Protein AF-A0A2V7MGX1-F1 (afdb_monomer)

pLDDT: mean 86.3, std 14.42, range [49.22, 98.06]

Sequence (80 aa):
MMLPLMLALVVSTTDDPPVKVWLNHDNYFQRGDKARVNVRLADDGYVLVLRADAEGRVRVLFPLDPSNDDFVRGHETIEV

Mean predicted aligned error: 9.19 Å

Foldseek 3Di:
DDDDDPPPPPPPPPPDPQKDKDWPDPPDDDPPDDIKIKIAGQAKDFDWDWDADPVRDIDTPPPPDPPDGRIDGHGDIDID

Structure (mmCIF, N/CA/C/O backbone):
data_AF-A0A2V7MGX1-F1
#
_entry.id   AF-A0A2V7MGX1-F1
#
loop_
_atom_site.group_PDB
_atom_site.id
_atom_site.type_symbol
_atom_site.label_atom_id
_atom_site.label_alt_id
_atom_site.label_comp_id
_atom_site.label_asym_id
_atom_site.label_entity_id
_atom_site.label_seq_id
_atom_site.pdbx_PDB_ins_code
_atom_site.Cartn_x
_atom_site.Cartn_y
_atom_site.Cartn_z
_atom_site.occupancy
_atom_site.B_iso_or_equiv
_atom_site.auth_seq_id
_atom_site.auth_comp_id
_atom_site.auth_asym_id
_atom_site.auth_atom_id
_atom_site.pdbx_PDB_model_num
ATOM 1 N N . MET A 1 1 ? 56.531 -19.998 -2.792 1.00 49.22 1 MET A N 1
ATOM 2 C CA . MET A 1 1 ? 55.798 -19.346 -3.899 1.00 49.22 1 MET A CA 1
ATOM 3 C C . MET A 1 1 ? 54.359 -19.172 -3.437 1.00 49.22 1 MET A C 1
ATOM 5 O O . MET A 1 1 ? 53.770 -20.145 -2.992 1.00 49.22 1 MET A O 1
ATOM 9 N N . MET A 1 2 ? 53.883 -17.927 -3.380 1.00 53.19 2 MET A N 1
ATOM 10 C CA . MET A 1 2 ? 52.645 -17.502 -2.709 1.00 53.19 2 MET A CA 1
ATOM 11 C C . MET A 1 2 ? 51.418 -17.709 -3.608 1.00 53.19 2 MET A C 1
ATOM 13 O O . MET A 1 2 ? 51.392 -17.183 -4.717 1.00 53.19 2 MET A O 1
ATOM 17 N N . LEU A 1 3 ? 50.405 -18.433 -3.127 1.00 56.72 3 LEU A N 1
ATOM 18 C CA . LEU A 1 3 ? 49.077 -18.496 -3.749 1.00 56.72 3 LEU A CA 1
ATOM 19 C C . LEU A 1 3 ? 48.270 -17.263 -3.292 1.00 56.72 3 LEU A C 1
ATOM 21 O O . LEU A 1 3 ? 48.210 -17.035 -2.081 1.00 56.72 3 LEU A O 1
ATOM 25 N N . PRO A 1 4 ? 47.662 -16.455 -4.180 1.00 58.97 4 PRO A N 1
ATOM 26 C CA . PRO A 1 4 ? 46.885 -15.308 -3.742 1.00 58.97 4 PRO A CA 1
ATOM 27 C C . PRO A 1 4 ? 45.522 -15.786 -3.235 1.00 58.97 4 PRO A C 1
ATOM 29 O O . PRO A 1 4 ? 44.773 -16.468 -3.933 1.00 58.97 4 PRO A O 1
ATOM 32 N N . LEU A 1 5 ? 45.209 -15.416 -1.996 1.00 56.66 5 LEU A N 1
ATOM 33 C CA . LEU A 1 5 ? 43.884 -15.549 -1.412 1.00 56.66 5 LEU A CA 1
ATOM 34 C C . LEU A 1 5 ? 42.968 -14.525 -2.094 1.00 56.66 5 LEU A C 1
ATOM 36 O O . LEU A 1 5 ? 42.970 -13.345 -1.747 1.00 56.66 5 LEU A O 1
ATOM 40 N N . MET A 1 6 ? 42.218 -14.963 -3.103 1.00 60.31 6 MET A N 1
ATOM 41 C CA . MET A 1 6 ? 41.188 -14.142 -3.727 1.00 60.31 6 MET A CA 1
ATOM 42 C C . MET A 1 6 ? 39.989 -14.097 -2.776 1.00 60.31 6 MET A C 1
ATOM 44 O O . MET A 1 6 ? 39.173 -15.015 -2.727 1.00 60.31 6 MET A O 1
ATOM 48 N N . LEU A 1 7 ? 39.936 -13.044 -1.960 1.00 59.34 7 LEU A N 1
ATOM 49 C CA . LEU A 1 7 ? 38.808 -12.737 -1.093 1.00 59.34 7 LEU A CA 1
ATOM 50 C C . LEU A 1 7 ? 37.611 -12.395 -1.993 1.00 59.34 7 LEU A C 1
ATOM 52 O O . LEU A 1 7 ? 37.469 -11.263 -2.453 1.00 59.34 7 LEU A O 1
ATOM 56 N N . ALA A 1 8 ? 36.782 -13.387 -2.313 1.00 62.59 8 ALA A N 1
ATOM 57 C CA . ALA A 1 8 ? 35.497 -13.131 -2.940 1.00 62.59 8 ALA A CA 1
ATOM 58 C C . ALA A 1 8 ? 34.645 -12.364 -1.922 1.00 62.59 8 ALA A C 1
ATOM 60 O O . ALA A 1 8 ? 34.178 -12.936 -0.937 1.00 62.59 8 ALA A O 1
ATOM 61 N N . LEU A 1 9 ? 34.476 -11.056 -2.132 1.00 61.66 9 LEU A N 1
ATOM 62 C CA . LEU A 1 9 ? 33.378 -10.334 -1.508 1.00 61.66 9 LEU A CA 1
ATOM 63 C C . LEU A 1 9 ? 32.093 -10.990 -2.009 1.00 61.66 9 LEU A C 1
ATOM 65 O O . LEU A 1 9 ? 31.672 -10.770 -3.142 1.00 61.66 9 LEU A O 1
ATOM 69 N N . VAL A 1 10 ? 31.480 -11.812 -1.162 1.00 59.06 10 VAL A N 1
ATOM 70 C CA . VAL A 1 10 ? 30.074 -12.161 -1.320 1.00 59.06 10 VAL A CA 1
ATOM 71 C C . VAL A 1 10 ? 29.315 -10.869 -1.052 1.00 59.06 10 VAL A C 1
ATOM 73 O O . VAL A 1 10 ? 29.031 -10.523 0.095 1.00 59.06 10 VAL A O 1
ATOM 76 N N . VAL A 1 11 ? 29.047 -10.106 -2.111 1.00 56.19 11 VAL A N 1
ATOM 77 C CA . VAL A 1 11 ? 27.996 -9.095 -2.072 1.00 56.19 11 VAL A CA 1
ATOM 78 C C . VAL A 1 11 ? 26.727 -9.891 -1.822 1.00 56.19 11 VAL A C 1
ATOM 80 O O . VAL A 1 11 ? 26.230 -10.569 -2.715 1.00 56.19 11 VAL A O 1
ATOM 83 N N . SER A 1 12 ? 26.249 -9.880 -0.579 1.00 51.59 12 SER A N 1
ATOM 84 C CA . SER A 1 12 ? 24.874 -10.275 -0.315 1.00 51.59 12 SER A CA 1
ATOM 85 C C . SER A 1 12 ? 24.027 -9.222 -1.007 1.00 51.59 12 SER A C 1
ATOM 87 O O . SER A 1 12 ? 23.836 -8.128 -0.474 1.00 51.59 12 SER A O 1
ATOM 89 N N . THR A 1 13 ? 23.575 -9.511 -2.227 1.00 60.09 13 THR A N 1
ATOM 90 C CA . THR A 1 13 ? 22.369 -8.870 -2.718 1.00 60.09 13 THR A CA 1
ATOM 91 C C . THR A 1 13 ? 21.313 -9.343 -1.734 1.00 60.09 13 THR A C 1
ATOM 93 O O . THR A 1 13 ? 20.909 -10.500 -1.719 1.00 60.09 13 THR A O 1
ATOM 96 N N . THR A 1 14 ? 20.959 -8.493 -0.776 1.00 60.94 14 THR A N 1
ATOM 97 C CA . THR A 1 14 ? 19.616 -8.589 -0.220 1.00 60.94 14 THR A CA 1
ATOM 98 C C . THR A 1 14 ? 18.737 -8.443 -1.448 1.00 60.94 14 THR A C 1
ATOM 100 O O . THR A 1 14 ? 18.601 -7.325 -1.938 1.00 60.94 14 THR A O 1
ATOM 103 N N . ASP A 1 15 ? 18.289 -9.560 -2.024 1.00 69.12 15 ASP A N 1
ATOM 104 C CA . ASP A 1 15 ? 17.384 -9.523 -3.163 1.00 69.12 15 ASP A CA 1
ATOM 105 C C . ASP A 1 15 ? 16.252 -8.587 -2.758 1.00 69.12 15 ASP A C 1
ATOM 107 O O . ASP A 1 15 ? 15.650 -8.756 -1.690 1.00 69.12 15 ASP A O 1
ATOM 111 N N . ASP A 1 16 ? 16.068 -7.512 -3.528 1.00 75.50 16 ASP A N 1
ATOM 112 C CA . ASP A 1 16 ? 15.005 -6.562 -3.240 1.00 75.50 16 ASP A CA 1
ATOM 113 C C . ASP A 1 16 ? 13.700 -7.369 -3.174 1.00 75.50 16 ASP A C 1
ATOM 115 O O . ASP A 1 16 ? 13.437 -8.180 -4.071 1.00 75.50 16 ASP A O 1
ATOM 119 N N . PRO A 1 17 ? 12.904 -7.222 -2.101 1.00 88.06 17 PRO A N 1
ATOM 120 C CA . PRO A 1 17 ? 11.722 -8.045 -1.937 1.00 88.06 17 PRO A CA 1
ATOM 121 C C . PRO A 1 17 ? 10.779 -7.819 -3.130 1.00 88.06 17 PRO A C 1
ATOM 123 O O . PRO A 1 17 ? 10.612 -6.668 -3.548 1.00 88.06 17 PRO A O 1
ATOM 126 N N . PRO A 1 18 ? 10.109 -8.872 -3.644 1.00 92.19 18 PRO A N 1
ATOM 127 C CA . PRO A 1 18 ? 9.203 -8.754 -4.791 1.00 92.19 18 PRO A CA 1
ATOM 128 C C . PRO A 1 18 ? 8.102 -7.705 -4.602 1.00 92.19 18 PRO A C 1
ATOM 130 O O . PRO A 1 18 ? 7.605 -7.131 -5.567 1.00 92.19 18 PRO A O 1
ATOM 133 N N . VAL A 1 19 ? 7.738 -7.445 -3.344 1.00 94.44 19 VAL A N 1
ATOM 134 C CA . VAL A 1 19 ? 6.863 -6.353 -2.930 1.00 94.44 19 VAL A CA 1
ATOM 135 C C . VAL A 1 19 ? 7.534 -5.617 -1.780 1.00 94.44 19 VAL A C 1
ATOM 137 O O . VAL A 1 19 ? 7.825 -6.206 -0.737 1.00 94.44 19 VAL A O 1
ATOM 140 N N . LYS A 1 20 ? 7.755 -4.315 -1.946 1.00 95.00 20 LYS A N 1
ATOM 141 C CA . LYS A 1 20 ? 8.303 -3.437 -0.913 1.00 95.00 20 LYS A CA 1
ATOM 142 C C . LYS A 1 20 ? 7.232 -2.459 -0.459 1.00 95.00 20 LYS A C 1
ATOM 144 O O . LYS A 1 20 ? 6.649 -1.763 -1.284 1.00 95.00 20 LYS A O 1
ATOM 149 N N . VAL A 1 21 ? 7.012 -2.390 0.852 1.00 93.38 21 VAL A N 1
ATOM 150 C CA . VAL A 1 21 ? 6.055 -1.470 1.479 1.00 93.38 21 VAL A CA 1
ATOM 151 C C . VAL A 1 21 ? 6.766 -0.680 2.567 1.00 93.38 21 VAL A C 1
ATOM 153 O O . VAL A 1 21 ? 7.472 -1.264 3.390 1.00 93.38 21 VAL A O 1
ATOM 156 N N . TRP A 1 22 ? 6.605 0.641 2.576 1.00 93.38 22 TRP A N 1
ATOM 157 C CA . TRP A 1 22 ? 7.179 1.500 3.612 1.00 93.38 22 TRP A CA 1
ATOM 158 C C . TRP A 1 22 ? 6.322 2.736 3.859 1.00 93.38 22 TRP A C 1
ATOM 160 O O . TRP A 1 22 ? 5.566 3.179 2.994 1.00 93.38 22 TRP A O 1
ATOM 170 N N . LEU A 1 23 ? 6.441 3.300 5.058 1.00 92.81 23 LEU A N 1
ATOM 171 C CA . LEU A 1 23 ? 5.744 4.523 5.429 1.00 92.81 23 LEU A CA 1
ATOM 172 C C . LEU A 1 23 ? 6.618 5.748 5.148 1.00 92.81 23 LEU A C 1
ATOM 174 O O . LEU A 1 23 ? 7.841 5.657 5.036 1.00 92.81 23 LEU A O 1
ATOM 178 N N . ASN A 1 24 ? 5.987 6.912 5.039 1.00 87.44 24 ASN A N 1
ATOM 179 C CA . ASN A 1 24 ? 6.698 8.182 5.133 1.00 87.44 24 ASN A CA 1
ATOM 180 C C . ASN A 1 24 ? 7.342 8.362 6.522 1.00 87.44 24 ASN A C 1
ATOM 182 O O . ASN A 1 24 ? 6.798 7.906 7.522 1.00 87.44 24 ASN A O 1
ATOM 186 N N . HIS A 1 25 ? 8.443 9.120 6.584 1.00 75.69 25 HIS A N 1
ATOM 187 C CA . HIS A 1 25 ? 9.245 9.335 7.802 1.00 75.69 25 HIS A CA 1
ATOM 188 C C . HIS A 1 25 ? 9.870 8.042 8.363 1.00 75.69 25 HIS A C 1
ATOM 190 O O . HIS A 1 25 ? 9.678 6.954 7.829 1.00 75.69 25 HIS A O 1
ATOM 196 N N . ASP A 1 26 ? 10.611 8.156 9.467 1.00 78.69 26 ASP A N 1
ATOM 197 C CA . ASP A 1 26 ? 11.306 7.038 10.125 1.00 78.69 26 ASP A CA 1
ATOM 198 C C . ASP A 1 26 ? 10.350 6.136 10.937 1.00 78.69 26 ASP A C 1
ATOM 200 O O . ASP A 1 26 ? 10.667 5.692 12.039 1.00 78.69 26 ASP A O 1
ATOM 204 N N . ASN A 1 27 ? 9.142 5.891 10.4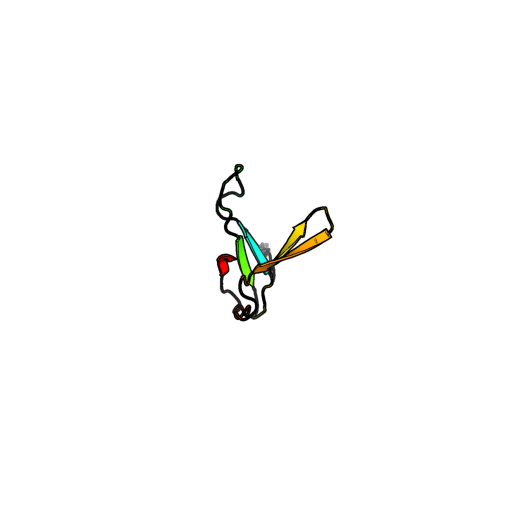15 1.00 73.00 27 ASN A N 1
ATOM 205 C CA . ASN A 1 27 ? 8.057 5.125 11.042 1.00 73.00 27 ASN A CA 1
ATOM 206 C C . ASN A 1 27 ? 7.554 5.662 12.399 1.00 73.00 27 ASN A C 1
ATOM 208 O O . ASN A 1 27 ? 6.836 4.959 13.113 1.00 73.00 27 ASN A O 1
ATOM 212 N N . TYR A 1 28 ? 7.894 6.900 12.767 1.00 83.50 28 TYR A N 1
ATOM 213 C CA . TYR A 1 28 ? 7.394 7.534 13.984 1.00 83.50 28 TYR A CA 1
ATOM 214 C C . TYR A 1 28 ? 6.132 8.349 13.690 1.00 83.50 28 TYR A C 1
ATOM 216 O O . TYR A 1 28 ? 6.183 9.329 12.950 1.00 83.50 28 TYR A O 1
ATOM 224 N N . PHE A 1 29 ? 5.013 7.951 14.297 1.00 86.62 29 PHE A N 1
ATOM 225 C CA . PHE A 1 29 ? 3.715 8.599 14.126 1.00 86.62 29 PHE A CA 1
ATOM 226 C C . PHE A 1 29 ? 3.047 8.851 15.474 1.00 86.62 29 PHE A C 1
ATOM 228 O O . PHE A 1 29 ? 3.010 7.983 16.348 1.00 86.62 29 PHE A O 1
ATOM 235 N N . GLN A 1 30 ? 2.468 10.035 15.620 1.00 91.00 30 GLN A N 1
ATOM 236 C CA . GLN A 1 30 ? 1.561 10.396 16.697 1.00 91.00 30 GLN A CA 1
ATOM 237 C C . GLN A 1 30 ? 0.107 10.267 16.237 1.00 91.00 30 GLN A C 1
ATOM 239 O O . GLN A 1 30 ? -0.220 10.210 15.049 1.00 91.00 30 GLN A O 1
ATOM 244 N N . ARG A 1 31 ? -0.814 10.213 17.201 1.00 88.75 31 ARG A N 1
ATOM 245 C CA . ARG A 1 31 ? -2.246 10.183 16.892 1.00 88.75 31 ARG A CA 1
ATOM 246 C C . ARG A 1 31 ? -2.637 11.454 16.130 1.00 88.75 31 ARG A C 1
ATOM 248 O O . ARG A 1 31 ? -2.475 12.553 16.646 1.00 88.75 31 ARG A O 1
ATOM 255 N N . GLY A 1 32 ? -3.254 11.270 14.965 1.00 87.94 32 GLY A N 1
ATOM 256 C CA . GLY A 1 32 ? -3.685 12.357 14.081 1.00 87.94 32 GLY A CA 1
ATOM 257 C C . GLY A 1 32 ? -2.742 12.587 12.901 1.00 87.94 32 GLY A C 1
ATOM 258 O O . GLY A 1 32 ? -3.143 13.245 11.941 1.00 87.94 32 GLY A O 1
ATOM 259 N N . ASP A 1 33 ? -1.544 11.998 12.930 1.00 89.44 33 ASP A N 1
ATOM 260 C CA . ASP A 1 33 ? -0.605 12.095 11.821 1.00 89.44 33 ASP A CA 1
ATOM 261 C C . ASP A 1 33 ? -1.139 11.383 10.577 1.00 89.44 33 ASP A C 1
ATOM 263 O O . ASP A 1 33 ? -1.778 10.328 10.638 1.00 89.44 33 ASP A O 1
ATOM 267 N N . LYS A 1 34 ? -0.839 11.971 9.419 1.00 86.44 34 LYS A N 1
ATOM 268 C CA . LYS A 1 34 ? -1.138 11.378 8.118 1.00 86.44 34 LYS A CA 1
ATOM 269 C C . LYS A 1 34 ? 0.030 10.495 7.686 1.00 86.44 34 LYS A C 1
ATOM 271 O O . LYS A 1 34 ? 1.056 10.995 7.214 1.00 86.44 34 LYS A O 1
ATOM 276 N N . ALA A 1 35 ? -0.143 9.188 7.847 1.00 87.75 35 ALA A N 1
ATOM 277 C CA . ALA A 1 35 ? 0.723 8.202 7.218 1.00 87.75 35 ALA A CA 1
ATOM 278 C C . ALA A 1 35 ? 0.446 8.146 5.708 1.00 87.75 35 ALA A C 1
ATOM 280 O O . ALA A 1 35 ? -0.700 8.253 5.278 1.00 87.75 35 ALA A O 1
ATOM 281 N N . ARG A 1 36 ? 1.512 7.989 4.930 1.00 89.38 36 ARG A N 1
ATOM 282 C CA . ARG A 1 36 ? 1.515 7.723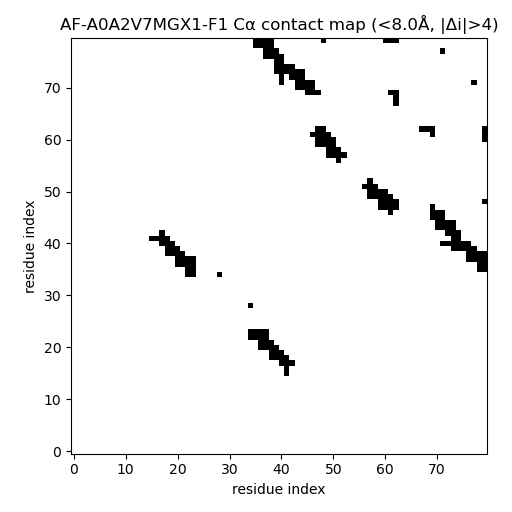 3.493 1.00 89.38 36 ARG A CA 1
ATOM 283 C C . ARG A 1 36 ? 2.218 6.393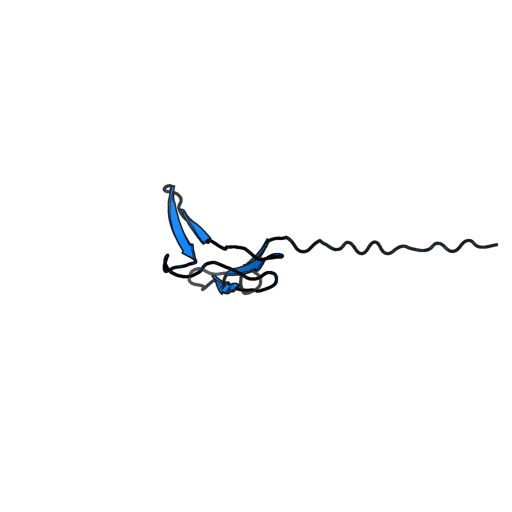 3.298 1.00 89.38 36 ARG A C 1
ATOM 285 O O . ARG A 1 36 ? 3.354 6.235 3.756 1.00 89.38 36 ARG A O 1
ATOM 292 N N . VAL A 1 37 ? 1.529 5.443 2.682 1.00 92.75 37 VAL A N 1
ATOM 293 C CA . VAL A 1 37 ? 2.061 4.111 2.408 1.00 92.75 37 VAL A CA 1
ATOM 294 C C . VAL A 1 37 ? 2.591 4.123 0.986 1.00 92.75 37 VAL A C 1
ATOM 296 O O . VAL A 1 37 ? 1.864 4.445 0.056 1.00 92.75 37 VAL A O 1
ATOM 299 N N . ASN A 1 38 ? 3.857 3.770 0.820 1.00 95.19 38 ASN A N 1
ATOM 300 C CA . ASN A 1 38 ? 4.465 3.599 -0.489 1.00 95.19 38 ASN A CA 1
ATOM 301 C C . ASN A 1 38 ? 4.574 2.109 -0.789 1.00 95.19 38 ASN A C 1
ATOM 303 O O . ASN A 1 38 ? 4.985 1.335 0.082 1.00 95.19 38 ASN A O 1
ATOM 307 N N . VAL A 1 39 ? 4.241 1.726 -2.017 1.00 96.06 39 VAL A N 1
ATO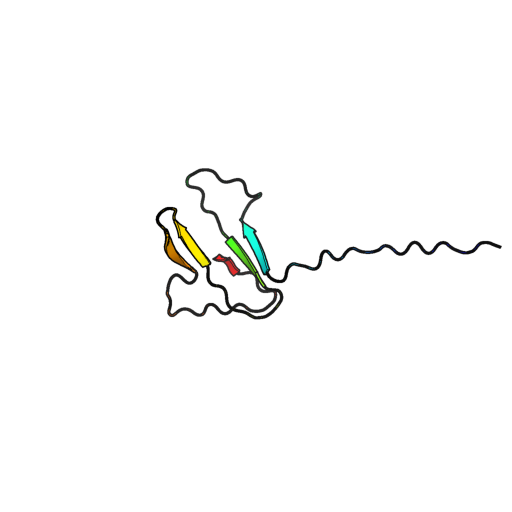M 308 C CA . VAL A 1 39 ? 4.334 0.352 -2.514 1.00 96.06 39 VAL A CA 1
ATOM 309 C C . VAL A 1 39 ? 5.173 0.341 -3.784 1.00 96.06 39 VAL A C 1
ATOM 311 O O . VAL A 1 39 ? 4.985 1.184 -4.658 1.00 96.06 39 VAL A O 1
ATOM 314 N N . ARG A 1 40 ? 6.091 -0.620 -3.892 1.00 96.31 40 ARG A N 1
ATOM 315 C CA . ARG A 1 40 ? 6.847 -0.910 -5.115 1.00 96.31 40 ARG A CA 1
ATOM 316 C C . ARG A 1 40 ? 6.840 -2.404 -5.383 1.00 96.31 40 ARG A C 1
ATOM 318 O O . ARG A 1 40 ? 7.145 -3.187 -4.482 1.00 96.31 40 ARG A O 1
ATOM 325 N N . LEU A 1 41 ? 6.533 -2.775 -6.619 1.00 96.38 41 LEU A N 1
ATOM 326 C CA . LEU A 1 41 ? 6.594 -4.155 -7.093 1.00 96.38 41 LEU A CA 1
ATOM 327 C C . LEU A 1 41 ? 7.904 -4.395 -7.855 1.00 96.38 41 LEU A C 1
ATOM 329 O O . LEU A 1 41 ? 8.467 -3.468 -8.445 1.00 96.38 41 LEU A O 1
ATOM 333 N N . ALA A 1 42 ? 8.416 -5.624 -7.827 1.00 96.06 42 ALA A N 1
ATOM 334 C CA . ALA A 1 42 ? 9.521 -6.031 -8.692 1.00 96.06 42 ALA A CA 1
ATOM 335 C C . ALA A 1 42 ? 9.050 -6.195 -10.144 1.00 96.06 42 ALA A C 1
ATOM 337 O O . ALA A 1 42 ? 9.689 -5.662 -11.044 1.00 96.06 42 ALA A O 1
ATOM 338 N N . ASP A 1 43 ? 7.898 -6.834 -10.339 1.00 97.12 43 ASP A N 1
ATOM 339 C CA . ASP A 1 43 ? 7.267 -7.079 -11.637 1.00 97.12 43 ASP A CA 1
ATOM 340 C C . ASP A 1 43 ? 5.917 -6.353 -11.741 1.00 97.12 43 ASP A C 1
ATOM 342 O O . ASP A 1 43 ? 5.373 -5.886 -10.738 1.00 97.12 43 ASP A O 1
ATOM 346 N N . ASP A 1 44 ? 5.370 -6.268 -12.954 1.00 98.06 44 ASP A N 1
ATOM 347 C CA . ASP A 1 44 ? 4.013 -5.767 -13.193 1.00 98.06 44 ASP A CA 1
ATOM 348 C C . ASP A 1 44 ? 2.979 -6.567 -12.380 1.00 98.06 44 ASP A C 1
ATOM 350 O O . ASP A 1 44 ? 3.031 -7.799 -12.313 1.00 98.06 44 ASP A O 1
ATOM 354 N N . GLY A 1 45 ? 2.005 -5.882 -11.783 1.00 96.69 45 GLY A N 1
ATOM 355 C CA . GLY A 1 45 ? 0.994 -6.533 -10.955 1.00 96.69 45 GLY A CA 1
ATOM 356 C C . GLY A 1 45 ? -0.161 -5.621 -10.566 1.00 96.69 45 GLY A C 1
ATOM 357 O O . GLY A 1 45 ? -0.284 -4.512 -11.068 1.00 96.69 45 GLY A O 1
ATOM 358 N N . TYR A 1 46 ? -1.009 -6.102 -9.662 1.00 96.56 46 TYR A N 1
ATOM 359 C CA . TYR A 1 46 ? -2.163 -5.366 -9.143 1.00 96.56 46 TYR A CA 1
ATOM 360 C C . TYR A 1 46 ? -2.023 -5.172 -7.633 1.00 96.56 46 TYR A C 1
ATOM 362 O O . TYR A 1 46 ? -1.555 -6.079 -6.934 1.00 96.56 46 TYR A O 1
ATOM 370 N N . VAL A 1 47 ? -2.420 -4.007 -7.117 1.00 95.94 47 VAL A N 1
ATOM 371 C CA . VAL A 1 47 ? -2.325 -3.679 -5.687 1.00 95.94 47 VAL A CA 1
ATOM 372 C C . VAL A 1 47 ? -3.701 -3.372 -5.112 1.00 95.94 47 VAL A C 1
ATOM 374 O O . VAL A 1 47 ? -4.317 -2.369 -5.443 1.00 95.94 47 VAL A O 1
ATOM 377 N N . LEU A 1 48 ? -4.125 -4.186 -4.144 1.00 95.56 48 LEU A N 1
ATOM 378 C CA . LEU A 1 48 ? -5.325 -3.953 -3.346 1.00 95.56 48 LEU A CA 1
ATOM 379 C C . LEU A 1 48 ? -4.936 -3.756 -1.880 1.00 95.56 48 LEU A C 1
ATOM 381 O O . LEU A 1 48 ? -4.283 -4.617 -1.284 1.00 95.56 48 LEU A O 1
ATOM 385 N N . VAL A 1 49 ? -5.376 -2.656 -1.267 1.00 93.75 49 VAL A N 1
ATOM 386 C CA . VAL A 1 49 ? -5.147 -2.408 0.165 1.00 93.75 49 VAL A CA 1
ATOM 387 C C . VAL A 1 49 ? -6.443 -2.590 0.930 1.00 93.75 49 VAL A C 1
ATOM 389 O O . VAL A 1 49 ? -7.441 -1.918 0.673 1.00 93.75 49 VAL A O 1
ATOM 392 N N . LEU A 1 50 ? -6.413 -3.481 1.917 1.00 94.25 50 LEU A N 1
ATOM 393 C CA . LEU A 1 50 ? -7.551 -3.804 2.765 1.00 94.25 50 LEU A CA 1
ATOM 394 C C . LEU A 1 50 ? -7.281 -3.376 4.205 1.00 94.25 50 LEU A C 1
ATOM 396 O O . LEU A 1 50 ? -6.188 -3.562 4.736 1.00 94.25 50 LEU A O 1
ATOM 400 N N . ARG A 1 51 ? -8.315 -2.867 4.874 1.00 91.94 51 ARG A N 1
ATOM 401 C CA . ARG A 1 51 ? -8.329 -2.706 6.329 1.00 91.94 51 ARG A CA 1
ATOM 402 C C . ARG A 1 51 ? -9.334 -3.670 6.925 1.00 91.94 51 ARG A C 1
ATOM 404 O O . ARG A 1 51 ? -10.532 -3.511 6.696 1.00 91.94 51 ARG A O 1
ATOM 411 N N . ALA A 1 52 ? -8.841 -4.588 7.743 1.00 95.94 52 ALA A N 1
ATOM 412 C CA . ALA A 1 52 ? -9.658 -5.341 8.680 1.00 95.94 52 ALA A CA 1
ATOM 413 C C . ALA A 1 52 ? -9.706 -4.605 10.027 1.00 95.94 52 ALA A C 1
ATOM 415 O O . ALA A 1 52 ? -8.692 -4.066 10.479 1.00 95.94 52 ALA A O 1
ATOM 416 N N . ASP A 1 53 ? -10.875 -4.550 10.659 1.00 95.12 53 ASP A N 1
ATOM 417 C CA . ASP A 1 53 ? -11.001 -4.127 12.054 1.00 95.12 53 ASP A CA 1
ATOM 418 C C . ASP A 1 53 ? -11.186 -5.318 13.009 1.00 95.12 53 ASP A C 1
ATOM 420 O O . ASP A 1 53 ? -11.318 -6.467 12.589 1.00 95.12 53 ASP A O 1
ATOM 424 N N . ALA A 1 54 ? -11.167 -5.040 14.315 1.00 96.38 54 ALA A N 1
ATOM 425 C CA . ALA A 1 54 ? -11.279 -6.067 15.351 1.00 96.38 54 ALA A CA 1
ATOM 426 C C . ALA A 1 54 ? -12.668 -6.739 15.413 1.00 96.38 54 ALA A C 1
ATOM 428 O O . ALA A 1 54 ? -12.808 -7.774 16.056 1.00 96.38 54 ALA A O 1
ATOM 429 N N . GLU A 1 55 ? -13.681 -6.173 14.748 1.00 97.06 55 GLU A N 1
ATOM 430 C CA . GLU A 1 55 ? -15.024 -6.755 14.618 1.00 97.06 55 GLU A CA 1
ATOM 431 C C . GLU A 1 55 ? -15.140 -7.648 13.369 1.00 97.06 55 GLU A C 1
ATOM 433 O O . GLU A 1 55 ? -16.207 -8.191 13.089 1.00 97.06 55 GLU A O 1
ATOM 438 N N . GLY A 1 56 ? -14.052 -7.810 12.606 1.00 96.31 56 GLY A N 1
ATOM 439 C CA . GLY A 1 56 ? -14.026 -8.601 11.379 1.00 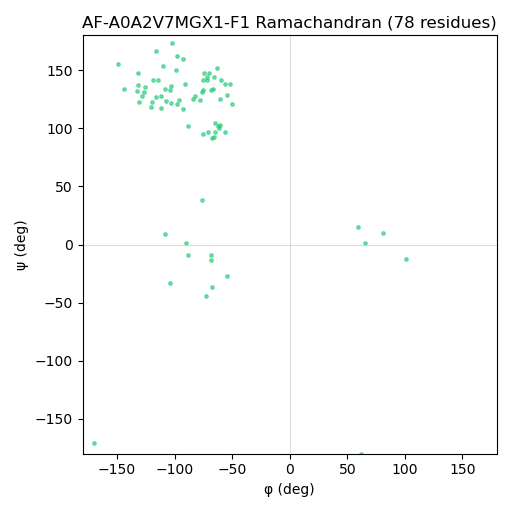96.31 56 GLY A CA 1
ATOM 440 C C . GLY A 1 56 ? -14.570 -7.864 10.155 1.00 96.31 56 GLY A C 1
ATOM 441 O O . GLY A 1 56 ? -14.755 -8.485 9.108 1.00 96.31 56 GLY A O 1
ATOM 442 N N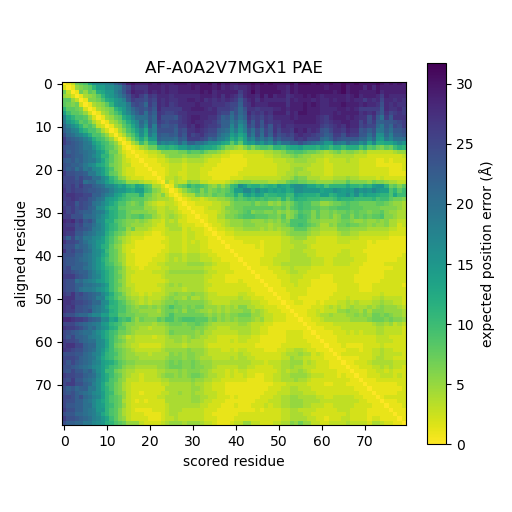 . ARG A 1 57 ? -14.818 -6.548 10.236 1.00 97.56 57 ARG A N 1
ATOM 443 C CA . ARG A 1 57 ? -15.224 -5.767 9.061 1.00 97.56 57 ARG A CA 1
ATOM 444 C C . ARG A 1 57 ? -14.011 -5.502 8.183 1.00 97.56 57 ARG A C 1
ATOM 446 O O . ARG A 1 57 ? -12.988 -5.011 8.661 1.00 97.56 57 ARG A O 1
ATOM 453 N N . VAL A 1 58 ? -14.156 -5.767 6.888 1.00 95.88 58 VAL A N 1
ATOM 454 C CA . VAL A 1 58 ? -13.146 -5.474 5.867 1.00 95.88 58 VAL A CA 1
ATOM 455 C C . VAL A 1 58 ? -13.629 -4.312 5.009 1.00 95.88 58 VAL A C 1
ATOM 457 O O . VAL A 1 58 ? -14.776 -4.299 4.565 1.00 95.88 58 VAL A O 1
ATOM 460 N N . ARG A 1 59 ? -12.754 -3.337 4.761 1.00 94.62 59 ARG A N 1
ATOM 461 C CA . ARG A 1 59 ? -12.982 -2.276 3.771 1.00 94.62 59 ARG A CA 1
ATOM 462 C C . ARG A 1 59 ? -11.771 -2.110 2.863 1.00 94.62 59 ARG A C 1
ATOM 464 O O . ARG A 1 59 ? -10.640 -2.276 3.319 1.00 94.62 59 ARG A O 1
ATOM 471 N N . VAL A 1 60 ? -12.022 -1.733 1.615 1.00 94.94 60 VAL A N 1
ATOM 472 C CA . VAL A 1 60 ? -10.979 -1.346 0.660 1.00 94.94 60 VAL A CA 1
ATOM 473 C C . VAL A 1 60 ? -10.485 0.059 1.014 1.00 94.94 60 VAL A C 1
ATOM 475 O O . VAL A 1 60 ? -11.284 0.944 1.320 1.00 94.94 60 VAL A O 1
ATOM 478 N N . LEU A 1 61 ? -9.166 0.234 1.049 1.00 92.69 61 LEU A N 1
ATOM 479 C CA . LEU A 1 61 ? -8.500 1.531 1.186 1.00 92.69 61 LEU A CA 1
ATOM 480 C C . LEU A 1 61 ? -7.925 2.014 -0.148 1.00 92.69 61 LEU A C 1
ATOM 482 O O . LEU A 1 61 ? -7.940 3.212 -0.397 1.00 92.69 61 LEU A O 1
ATOM 486 N N . PHE A 1 62 ? -7.471 1.092 -0.998 1.00 94.88 62 PHE A N 1
ATOM 487 C CA . PHE A 1 62 ? -6.990 1.390 -2.341 1.00 94.88 62 PHE A CA 1
ATOM 488 C C . PHE A 1 62 ? -7.388 0.263 -3.309 1.00 94.88 62 PHE A C 1
ATOM 490 O O . PHE A 1 62 ? -7.184 -0.899 -2.939 1.00 94.88 62 PHE A O 1
ATOM 497 N N . PRO A 1 63 ? -7.914 0.594 -4.505 1.00 95.50 63 PRO A N 1
ATOM 498 C CA . PRO A 1 63 ? -8.346 1.940 -4.892 1.00 95.50 63 PRO A CA 1
ATOM 499 C C . PRO A 1 63 ? -9.621 2.359 -4.130 1.00 95.50 63 PRO A C 1
ATOM 501 O O . PRO A 1 63 ? -10.450 1.525 -3.771 1.00 95.50 63 PRO A O 1
ATOM 504 N N . LEU A 1 64 ? -9.779 3.658 -3.838 1.00 91.69 64 LEU A N 1
ATOM 505 C CA . LEU A 1 64 ? -10.973 4.170 -3.138 1.00 91.69 64 LEU A CA 1
ATOM 506 C C . LEU A 1 64 ? -12.246 4.052 -3.989 1.00 91.69 64 LEU A C 1
ATOM 508 O O . LEU A 1 64 ? -13.323 3.799 -3.451 1.00 91.69 64 LEU A O 1
ATOM 512 N N . ASP A 1 65 ? -12.114 4.253 -5.300 1.00 94.31 65 ASP A N 1
ATOM 513 C CA . ASP A 1 65 ? -13.165 3.987 -6.278 1.00 94.31 65 ASP A CA 1
ATOM 514 C C . ASP A 1 65 ? -12.900 2.610 -6.911 1.00 94.31 65 ASP A C 1
ATOM 516 O O . ASP A 1 65 ? -11.836 2.423 -7.503 1.00 94.31 65 ASP A O 1
ATOM 520 N N . PRO A 1 66 ? -13.828 1.643 -6.806 1.00 90.69 66 PRO A N 1
ATOM 521 C CA . PRO A 1 66 ? -13.635 0.296 -7.344 1.00 90.69 66 PRO A CA 1
ATOM 522 C C . PRO A 1 66 ? -13.605 0.234 -8.879 1.00 90.69 66 PRO A C 1
ATOM 524 O O . PRO A 1 66 ? -13.337 -0.830 -9.428 1.00 90.69 66 PRO A O 1
ATOM 527 N N . SER A 1 67 ? -13.929 1.327 -9.577 1.00 95.12 67 SER A N 1
ATOM 528 C CA . SER A 1 67 ? -13.804 1.430 -11.035 1.00 95.12 67 SER A CA 1
ATOM 529 C C . SER A 1 67 ? -12.430 1.921 -11.501 1.00 95.12 67 SER A C 1
ATOM 531 O O . SER A 1 67 ? -12.146 1.869 -12.699 1.00 95.12 67 SER A O 1
ATOM 533 N N . ASN A 1 68 ? -11.578 2.379 -10.578 1.00 96.50 68 ASN A N 1
ATOM 534 C CA . ASN A 1 68 ? -10.215 2.776 -10.902 1.00 96.50 68 ASN A CA 1
ATOM 535 C C . ASN A 1 68 ? -9.330 1.550 -11.150 1.00 96.50 68 ASN A C 1
ATOM 537 O O . ASN A 1 68 ? -9.500 0.511 -10.517 1.00 96.50 68 ASN A O 1
ATOM 541 N N . ASP A 1 69 ? -8.355 1.718 -12.041 1.00 94.81 69 ASP A N 1
ATOM 542 C CA . ASP A 1 69 ? -7.317 0.724 -12.301 1.00 94.81 69 ASP A CA 1
ATOM 543 C C . AS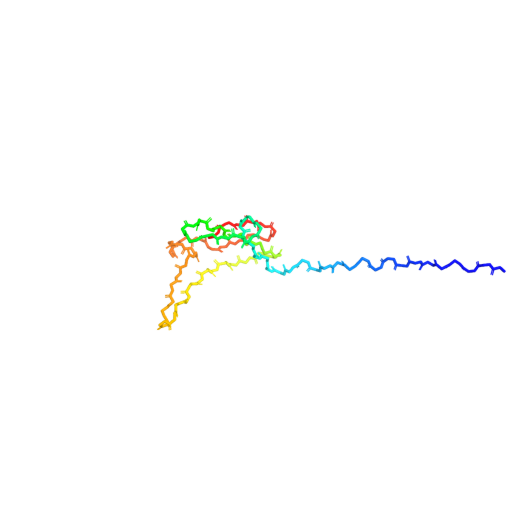P A 1 69 ? -6.383 0.590 -11.088 1.00 94.81 69 ASP A C 1
ATOM 545 O O . ASP A 1 69 ? -5.936 1.592 -10.522 1.00 94.81 69 ASP A O 1
ATOM 549 N N . ASP A 1 70 ? -6.104 -0.647 -10.690 1.00 95.62 70 ASP A N 1
ATOM 550 C CA . ASP A 1 70 ? -5.187 -1.016 -9.613 1.00 95.62 70 ASP A CA 1
ATOM 551 C C . ASP A 1 70 ? -3.890 -1.658 -10.133 1.00 95.62 70 ASP A C 1
ATOM 553 O O . ASP A 1 70 ? -3.076 -2.148 -9.343 1.00 95.62 70 ASP A O 1
ATOM 557 N N . PHE A 1 71 ? -3.678 -1.636 -11.455 1.00 97.19 71 PHE A N 1
ATOM 558 C CA . PHE A 1 71 ? -2.443 -2.067 -12.098 1.00 97.19 71 PHE A CA 1
ATOM 559 C C . PHE A 1 71 ? -1.263 -1.148 -11.754 1.00 97.19 71 PHE A C 1
ATOM 561 O O . PHE A 1 71 ? -1.333 0.077 -11.854 1.00 97.19 71 PHE A O 1
ATOM 568 N N . VAL A 1 72 ? -0.134 -1.761 -11.408 1.00 97.50 72 VAL A N 1
ATOM 569 C CA . VAL A 1 72 ? 1.127 -1.104 -11.065 1.00 97.50 72 VAL A CA 1
ATOM 570 C C . VAL A 1 72 ? 2.234 -1.714 -11.906 1.00 97.50 72 VAL A C 1
ATOM 572 O O . VAL A 1 72 ? 2.415 -2.934 -11.925 1.00 97.50 72 VAL A O 1
ATOM 575 N N . ARG A 1 73 ? 3.002 -0.860 -12.588 1.00 97.62 73 ARG A N 1
ATOM 576 C CA . ARG A 1 73 ? 4.164 -1.312 -13.353 1.00 97.62 73 ARG A CA 1
ATOM 577 C C . ARG A 1 73 ? 5.297 -1.720 -12.422 1.00 97.62 73 ARG A C 1
ATOM 579 O O . ARG A 1 73 ? 5.545 -1.080 -11.397 1.00 97.62 73 ARG A O 1
ATOM 586 N N . GLY A 1 74 ? 6.037 -2.748 -12.816 1.00 96.75 74 GLY A N 1
ATOM 587 C CA . GLY A 1 74 ? 7.250 -3.168 -12.135 1.00 96.75 74 GLY A CA 1
ATOM 588 C C . GLY A 1 74 ? 8.203 -1.989 -11.949 1.00 96.75 74 GLY A C 1
ATOM 589 O O . GLY A 1 74 ? 8.384 -1.149 -12.834 1.00 96.75 74 GLY A O 1
ATOM 590 N N . HIS A 1 75 ? 8.803 -1.917 -10.764 1.00 95.62 75 HIS A N 1
ATOM 591 C CA . HIS A 1 75 ? 9.728 -0.871 -10.333 1.00 95.62 75 HIS A CA 1
ATOM 592 C C . HIS A 1 75 ? 9.143 0.545 -10.187 1.00 95.62 75 HIS A C 1
ATOM 594 O O . HIS A 1 75 ? 9.882 1.452 -9.783 1.00 95.62 75 HIS A O 1
ATOM 600 N N . GLU A 1 76 ? 7.848 0.743 -10.435 1.00 96.00 76 GLU A N 1
ATOM 601 C CA . GLU A 1 76 ?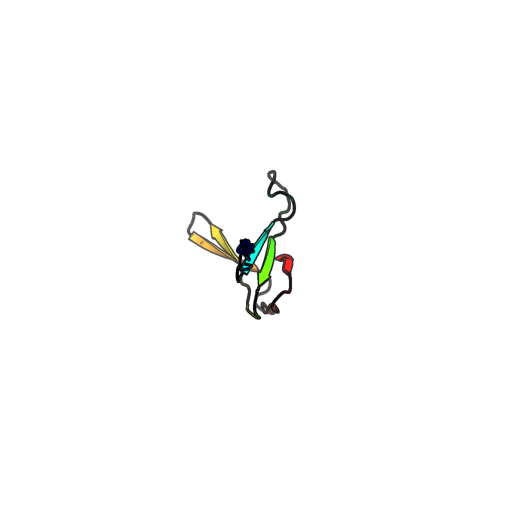 7.136 1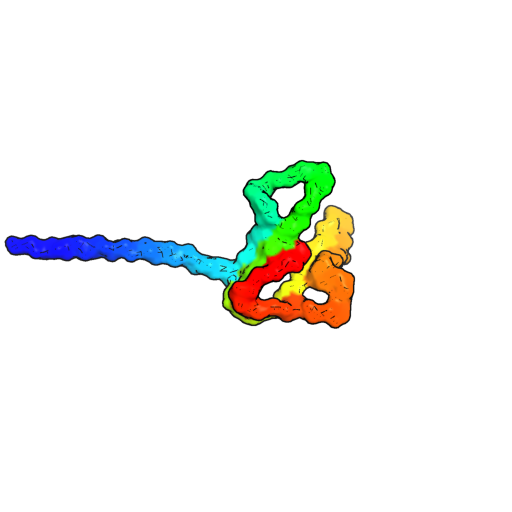.969 -10.087 1.00 96.00 76 GLU A CA 1
ATOM 602 C C . GLU A 1 76 ? 6.858 2.013 -8.578 1.00 96.00 76 GLU A C 1
ATOM 604 O O . GLU A 1 76 ? 6.574 0.993 -7.947 1.00 96.00 76 GLU A O 1
ATOM 609 N N . THR A 1 77 ? 6.970 3.204 -7.989 1.00 96.00 77 THR A N 1
ATOM 610 C CA . THR A 1 77 ? 6.523 3.451 -6.616 1.00 96.00 77 THR A CA 1
ATOM 611 C C . THR A 1 77 ? 5.198 4.191 -6.675 1.00 96.00 77 THR A C 1
ATOM 613 O O . THR A 1 77 ? 5.153 5.300 -7.208 1.00 96.00 77 THR A O 1
ATOM 616 N N . ILE A 1 78 ? 4.160 3.618 -6.071 1.00 95.56 78 ILE A N 1
ATOM 617 C CA . ILE A 1 78 ? 2.860 4.270 -5.895 1.00 95.56 78 ILE A CA 1
ATOM 618 C C . ILE A 1 78 ? 2.617 4.610 -4.424 1.00 95.56 78 ILE A C 1
ATOM 620 O O . ILE A 1 78 ? 3.142 3.943 -3.528 1.00 95.56 78 ILE A O 1
ATOM 624 N N . GLU A 1 79 ? 1.808 5.637 -4.181 1.00 94.88 79 GLU A N 1
ATOM 625 C CA . GLU A 1 79 ? 1.274 5.966 -2.858 1.00 94.88 79 GLU A CA 1
ATOM 626 C C . GLU A 1 79 ? -0.192 5.527 -2.784 1.00 94.88 79 GLU A C 1
ATOM 628 O O . GLU A 1 79 ? -0.962 5.800 -3.708 1.00 94.88 79 GLU A O 1
ATOM 633 N N . VAL A 1 80 ? -0.555 4.843 -1.697 1.00 92.62 80 VAL A N 1
ATOM 634 C CA . VAL A 1 80 ? -1.886 4.251 -1.462 1.00 92.62 80 VAL A CA 1
ATOM 635 C C . VAL A 1 80 ? -2.501 4.696 -0.142 1.00 92.62 80 VAL A C 1
ATOM 637 O O . VAL A 1 80 ? -1.742 5.010 0.809 1.00 92.62 80 VAL A O 1
#

Radius of gyration: 20.14 Å; Cα contacts (8 Å, |Δi|>4): 102; chains: 1; bounding box: 71×32×30 Å

Solvent-accessible surface area (backbone atoms only — not comparable to full-atom values): 5327 Å² total; per-residue (Å²): 136,86,80,82,83,78,78,75,78,78,74,75,71,74,70,76,58,63,67,42,76,48,59,60,73,93,74,78,78,60,96,87,60,84,84,45,39,36,41,30,31,59,52,70,44,74,57,78,40,74,45,74,49,99,87,71,52,73,43,72,63,26,56,79,51,88,86,54,86,42,74,42,56,43,70,43,76,47,78,96

Nearest PDB structures (foldseek):
  8tj5-assembly1_0  TM=2.494E-01  e=1.226E+00  Saccharomyces cerevisiae
  1nty-assembly1_A  TM=3.029E-01  e=4.719E+00  Homo sapiens

Secondary structure (DSSP, 8-state):
-PPP----------PPPSEEEEESSSS---TT----EEEEESSSEE--EEEE-TTS-EEEEESSSTTS--EE-TT-EEE-